Protein AF-A0A1Y2G349-F1 (afdb_monomer_lite)

Foldseek 3Di:
DVVLVVVLPDQDFLPDDAAEAEAEAQDQDADPVGNRRPVVSVQSCQQSAHAYEYEYAPVSHDCVLVVVQVVLVVQQVPDPDGRRGYHYYYDHCVVVVVVVPD

Secondary structure (DSSP, 8-state):
-HHHHHHTT----TTSPPPEEEEE-S----BTTBTTTTHHHHHHHHHTT-EEEEEE-GGG--HHHHHHHHHHHHHHHT--SSSPPPPEEEEETHHHHGGG--

Organism: NCBI:txid106004

Radius of gyration: 14.62 Å; chains: 1; bounding box: 28×35×47 Å

Sequence (102 aa):
MKILESLLDYTPKPDTPRPLLVVVTGDAKSSEYNPTGFLGPVRRALDRGWDVEIMSFASGTSSSWTVEEKRASKEEEGGAGVGTRGKLRIVDLEKFAAELVL

pLDDT: mean 79.91, std 12.59, range [45.22, 95.0]

Structure (mmCIF, N/CA/C/O backbone):
data_AF-A0A1Y2G349-F1
#
_entry.id   AF-A0A1Y2G349-F1
#
loop_
_atom_site.group_PDB
_atom_site.id
_atom_site.type_symbol
_atom_site.label_atom_id
_atom_site.label_alt_id
_atom_site.label_comp_id
_atom_site.label_asym_id
_atom_site.label_entity_id
_atom_site.label_seq_id
_atom_site.pdbx_PDB_ins_code
_atom_site.Cartn_x
_atom_site.Cartn_y
_atom_site.Cartn_z
_atom_site.occupancy
_atom_site.B_iso_or_equiv
_atom_site.auth_seq_id
_atom_site.auth_comp_id
_atom_site.auth_asym_id
_atom_site.auth_atom_id
_atom_site.pdbx_PDB_model_num
ATOM 1 N N . MET A 1 1 ? -5.978 14.207 -3.057 1.00 56.72 1 MET A N 1
ATOM 2 C CA . MET A 1 1 ? -6.613 13.322 -4.065 1.00 56.72 1 MET A CA 1
ATOM 3 C C . MET A 1 1 ? -8.030 13.026 -3.576 1.00 56.72 1 MET A C 1
ATOM 5 O O . MET A 1 1 ? -8.211 12.098 -2.807 1.00 56.72 1 MET A O 1
ATOM 9 N N . LYS A 1 2 ? -9.016 13.874 -3.913 1.00 63.06 2 LYS A N 1
ATOM 10 C CA . LYS A 1 2 ? -10.271 14.016 -3.135 1.00 63.06 2 LYS A CA 1
ATOM 11 C C . LYS A 1 2 ? -11.160 12.762 -3.072 1.00 63.06 2 LYS A C 1
ATOM 13 O O . LYS A 1 2 ? -11.880 12.591 -2.096 1.00 63.06 2 LYS A O 1
ATOM 18 N N . ILE A 1 3 ? -11.093 11.879 -4.072 1.00 63.72 3 ILE A N 1
ATOM 19 C CA . ILE A 1 3 ? -11.959 10.691 -4.135 1.00 63.72 3 ILE A CA 1
ATOM 20 C C . ILE A 1 3 ? -11.599 9.628 -3.090 1.00 63.72 3 ILE A C 1
ATOM 22 O O . ILE A 1 3 ? -12.489 9.060 -2.466 1.00 63.72 3 ILE A O 1
ATOM 26 N N . LEU A 1 4 ? -10.303 9.433 -2.819 1.00 64.56 4 LEU A N 1
ATOM 27 C CA . LEU A 1 4 ? -9.856 8.560 -1.731 1.00 64.56 4 LEU A CA 1
ATOM 28 C C . LEU A 1 4 ? -10.172 9.172 -0.366 1.00 64.56 4 LEU A C 1
ATOM 30 O O . LEU A 1 4 ? -10.388 8.452 0.595 1.00 64.56 4 LEU A O 1
ATOM 34 N N . GLU A 1 5 ? -10.215 10.499 -0.261 1.00 66.31 5 GLU A N 1
ATOM 35 C CA . GLU A 1 5 ? -10.471 11.156 1.022 1.00 66.31 5 GLU A CA 1
ATOM 36 C C . GLU A 1 5 ? -11.924 11.000 1.462 1.00 66.31 5 GLU A C 1
ATOM 38 O O . GLU A 1 5 ? -12.146 10.685 2.622 1.00 66.31 5 GLU A O 1
ATOM 43 N N . SER A 1 6 ? -12.879 11.126 0.536 1.00 66.44 6 SER A N 1
ATOM 44 C CA . SER A 1 6 ? -14.307 10.946 0.834 1.00 66.44 6 SER A CA 1
ATOM 45 C C . SER A 1 6 ? -14.678 9.490 1.133 1.00 66.44 6 SER A C 1
ATOM 47 O O . SER A 1 6 ? -15.537 9.233 1.971 1.00 66.44 6 SER A O 1
ATOM 49 N N . LEU A 1 7 ? -14.032 8.522 0.475 1.00 72.50 7 LEU A N 1
ATOM 50 C CA . LEU A 1 7 ? -14.304 7.098 0.700 1.00 72.50 7 LEU A CA 1
ATOM 51 C C . LEU A 1 7 ? -13.807 6.625 2.075 1.00 72.50 7 LEU A C 1
ATOM 53 O O . LEU A 1 7 ? -14.396 5.739 2.691 1.00 72.50 7 LEU A O 1
ATOM 57 N N . LEU A 1 8 ? -12.745 7.256 2.577 1.00 75.56 8 LEU A N 1
ATOM 58 C CA . LEU A 1 8 ? -12.162 6.932 3.871 1.00 75.56 8 LEU A CA 1
ATOM 59 C C . LEU A 1 8 ? -12.932 7.512 5.053 1.00 75.56 8 LEU A C 1
ATOM 61 O O . LEU A 1 8 ? -12.542 7.223 6.177 1.00 75.56 8 LEU A O 1
ATOM 65 N N . ASP A 1 9 ? -14.019 8.262 4.855 1.00 78.44 9 ASP A N 1
ATOM 66 C CA . ASP A 1 9 ? -14.832 8.780 5.962 1.00 78.44 9 ASP A CA 1
ATOM 67 C C . ASP A 1 9 ? -15.530 7.679 6.780 1.00 78.44 9 ASP A C 1
ATOM 69 O O . ASP A 1 9 ? -15.912 7.905 7.928 1.00 78.44 9 ASP A O 1
ATOM 73 N N . TYR A 1 10 ? -15.605 6.461 6.243 1.00 80.88 10 TYR A N 1
ATOM 74 C CA . TYR A 1 10 ? -16.108 5.285 6.940 1.00 80.88 10 TYR A CA 1
ATOM 75 C C . TYR A 1 10 ? -15.032 4.602 7.804 1.00 80.88 10 TYR A C 1
ATOM 77 O O . TYR A 1 10 ? -13.963 4.223 7.316 1.00 80.88 10 TYR A O 1
ATOM 85 N N . THR A 1 11 ? -15.355 4.374 9.079 1.00 81.31 11 THR A N 1
ATOM 86 C CA . THR A 1 11 ? -14.564 3.543 9.999 1.00 81.31 11 THR A CA 1
ATOM 87 C C . THR A 1 11 ? -15.318 2.232 10.256 1.00 81.31 11 THR A C 1
ATOM 89 O O . THR A 1 11 ? -16.443 2.284 10.764 1.00 81.31 11 THR A O 1
ATOM 92 N N . PRO A 1 12 ? -14.740 1.064 9.924 1.00 79.44 12 PRO A N 1
ATOM 93 C CA . PRO A 1 12 ? -15.357 -0.239 10.155 1.00 79.44 12 PRO A CA 1
ATOM 94 C C . PRO A 1 12 ? -15.593 -0.488 11.642 1.00 79.44 12 PRO A C 1
ATOM 96 O O . PRO A 1 12 ? -14.780 -0.107 12.488 1.00 79.44 12 PRO A O 1
ATOM 99 N N . LYS A 1 13 ? -16.695 -1.166 11.966 1.00 79.12 13 LYS A N 1
ATOM 100 C CA . LYS A 1 13 ? -16.949 -1.609 13.338 1.00 79.12 13 LYS A CA 1
ATOM 101 C C . LYS A 1 13 ? -16.100 -2.848 13.654 1.00 79.12 13 LYS A C 1
ATOM 103 O O . LYS A 1 13 ? -15.845 -3.639 12.742 1.00 79.12 13 LYS A O 1
ATOM 108 N N . PRO A 1 14 ? -15.695 -3.060 14.920 1.00 73.00 14 PRO A N 1
ATOM 109 C CA . PRO A 1 14 ? -14.814 -4.171 15.301 1.00 73.00 14 PRO A CA 1
ATOM 110 C C . PRO A 1 14 ? -15.346 -5.571 14.959 1.00 73.00 14 PRO A C 1
ATOM 112 O O . PRO A 1 14 ? -14.563 -6.499 14.792 1.00 73.00 14 PRO A O 1
ATOM 115 N N . ASP A 1 15 ? -16.665 -5.722 14.873 1.00 79.31 15 ASP A N 1
ATOM 116 C CA . ASP A 1 15 ? -17.397 -6.960 14.599 1.00 79.31 15 ASP A CA 1
ATOM 117 C C . ASP A 1 15 ? -17.755 -7.150 13.114 1.00 79.31 15 ASP A C 1
ATOM 119 O O . ASP A 1 15 ? -18.371 -8.149 12.744 1.00 79.31 15 ASP A O 1
ATOM 123 N N . THR A 1 16 ? -17.364 -6.209 12.249 1.00 79.12 16 THR A N 1
ATOM 124 C CA . THR A 1 16 ? -17.623 -6.270 10.805 1.00 79.12 16 THR A CA 1
ATOM 125 C C . THR A 1 16 ? -16.367 -6.650 10.020 1.00 79.12 16 THR A C 1
ATOM 127 O O . THR A 1 16 ? -15.261 -6.286 10.429 1.00 79.12 16 THR A O 1
ATOM 130 N N . PRO A 1 17 ? -16.501 -7.353 8.877 1.00 83.00 17 PRO A N 1
ATOM 131 C CA . PRO A 1 17 ? -15.375 -7.593 7.982 1.00 83.00 17 PRO A CA 1
ATOM 132 C C . PRO A 1 17 ? -14.687 -6.282 7.591 1.00 83.00 17 PRO A C 1
ATOM 134 O O . PRO A 1 17 ? -15.352 -5.280 7.309 1.00 83.00 17 PRO A O 1
ATOM 137 N N . ARG A 1 18 ? -13.352 -6.295 7.556 1.00 84.81 18 ARG A N 1
ATOM 138 C CA . ARG A 1 18 ? -12.575 -5.125 7.140 1.00 84.81 18 ARG A CA 1
ATOM 139 C C . ARG A 1 18 ? -12.825 -4.837 5.657 1.00 84.81 18 ARG A C 1
ATOM 141 O O . ARG A 1 18 ? -12.792 -5.764 4.848 1.00 84.81 18 ARG A O 1
ATOM 148 N N . PRO A 1 19 ? -13.066 -3.576 5.279 1.00 89.50 19 PRO A N 1
ATOM 149 C CA . PRO A 1 19 ? -13.092 -3.184 3.882 1.00 89.50 19 PRO A CA 1
ATOM 150 C C . PRO A 1 19 ? -11.676 -3.233 3.294 1.00 89.50 19 PRO A C 1
ATOM 152 O O . PRO A 1 19 ? -10.691 -2.972 3.989 1.00 89.50 19 PRO A O 1
ATOM 155 N N . LEU A 1 20 ? -11.601 -3.540 1.999 1.00 90.62 20 LEU A N 1
ATOM 156 C CA . LEU A 1 20 ? -10.362 -3.607 1.233 1.00 90.62 20 LEU A CA 1
ATOM 157 C C . LEU A 1 20 ? -10.295 -2.441 0.242 1.00 90.62 20 LEU A C 1
ATOM 159 O O . LEU A 1 20 ? -11.188 -2.268 -0.588 1.00 90.62 20 LEU A O 1
ATOM 163 N N . LEU A 1 21 ? -9.214 -1.671 0.300 1.00 91.56 21 LEU A N 1
ATOM 164 C CA . LEU A 1 21 ? -8.867 -0.664 -0.693 1.00 91.56 21 LEU A CA 1
ATOM 165 C C . LEU A 1 21 ? -7.812 -1.231 -1.648 1.00 91.56 21 LEU A C 1
ATOM 167 O O . LEU A 1 21 ? -6.670 -1.455 -1.257 1.00 91.56 21 LEU A O 1
ATOM 171 N N . VAL A 1 22 ? -8.173 -1.407 -2.916 1.00 92.81 22 VAL A N 1
ATOM 172 C CA . VAL A 1 22 ? -7.225 -1.800 -3.967 1.00 92.81 22 VAL A CA 1
ATOM 173 C C . VAL A 1 22 ? -6.733 -0.550 -4.691 1.00 92.81 22 VAL A C 1
ATOM 175 O O . VAL A 1 22 ? -7.533 0.219 -5.226 1.00 92.81 22 VAL A O 1
ATOM 178 N N . VAL A 1 23 ? -5.418 -0.339 -4.719 1.00 90.88 23 VAL A N 1
ATOM 179 C CA . VAL A 1 23 ? -4.779 0.780 -5.418 1.00 90.88 23 VAL A CA 1
ATOM 180 C C . VAL A 1 23 ? -3.832 0.230 -6.472 1.00 90.88 23 VAL A C 1
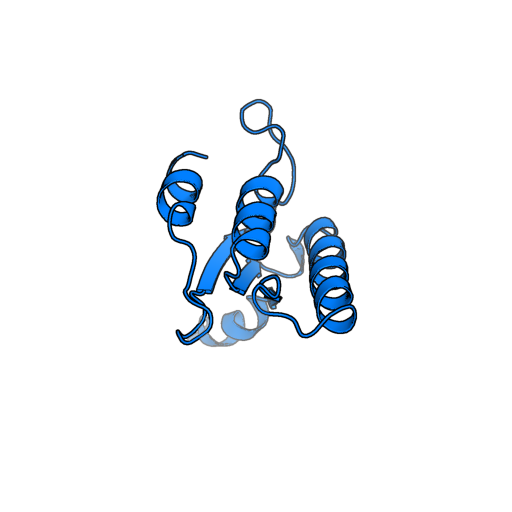ATOM 182 O O . VAL A 1 23 ? -2.825 -0.396 -6.155 1.00 90.88 23 VAL A O 1
ATOM 185 N N . VAL A 1 24 ? -4.131 0.502 -7.739 1.00 90.94 24 VAL A N 1
ATOM 186 C CA . VAL A 1 24 ? -3.284 0.085 -8.860 1.00 90.94 24 VAL A CA 1
ATOM 187 C C . VAL A 1 24 ? -2.291 1.203 -9.175 1.00 90.94 24 VAL A C 1
ATOM 189 O O . VAL A 1 24 ? -2.603 2.128 -9.923 1.00 90.94 24 VAL A O 1
ATOM 192 N N . THR A 1 25 ? -1.117 1.175 -8.542 1.00 87.75 25 THR A N 1
ATOM 193 C CA . THR A 1 25 ? -0.048 2.157 -8.780 1.00 87.75 25 THR A CA 1
ATOM 194 C C . THR A 1 25 ? 1.317 1.634 -8.343 1.00 87.75 25 THR A C 1
ATOM 196 O O . THR A 1 25 ? 1.476 1.125 -7.238 1.00 87.75 25 THR A O 1
ATOM 199 N N . GLY A 1 26 ? 2.332 1.819 -9.191 1.00 82.50 26 GLY A N 1
ATOM 200 C CA . GLY A 1 26 ? 3.734 1.619 -8.809 1.00 82.50 26 GLY A CA 1
ATOM 201 C C . GLY A 1 26 ? 4.361 2.843 -8.133 1.00 82.50 26 GLY A C 1
ATOM 202 O O . GLY A 1 26 ? 5.327 2.717 -7.378 1.00 82.50 26 GLY A O 1
ATOM 203 N N . ASP A 1 27 ? 3.787 4.032 -8.342 1.00 83.12 27 ASP A N 1
ATOM 204 C CA . ASP A 1 27 ? 4.345 5.288 -7.852 1.00 83.12 27 ASP A CA 1
ATOM 205 C C . ASP A 1 27 ? 3.882 5.602 -6.423 1.00 83.12 27 ASP A C 1
ATOM 207 O O . ASP A 1 27 ? 2.686 5.641 -6.122 1.00 83.12 27 ASP A O 1
ATOM 211 N N . ALA A 1 28 ? 4.853 5.857 -5.545 1.00 77.75 28 ALA A N 1
ATOM 212 C CA . ALA A 1 28 ? 4.636 6.273 -4.160 1.00 77.75 28 ALA A CA 1
ATOM 213 C C . ALA A 1 28 ? 5.097 7.716 -3.893 1.00 77.75 28 ALA A C 1
ATOM 215 O O . ALA A 1 28 ? 5.068 8.159 -2.742 1.00 77.75 28 ALA A O 1
ATOM 216 N N . LYS A 1 29 ? 5.576 8.443 -4.911 1.00 73.69 29 LYS A N 1
ATOM 217 C CA . LYS A 1 29 ? 6.161 9.773 -4.726 1.00 73.69 29 LYS A CA 1
ATOM 218 C C . LYS A 1 29 ? 5.112 10.821 -4.361 1.00 73.69 29 LYS A C 1
ATOM 220 O O . LYS A 1 29 ? 3.933 10.745 -4.715 1.00 73.69 29 LYS A O 1
ATOM 225 N N . SER A 1 30 ? 5.574 11.830 -3.630 1.00 70.50 30 SER A N 1
ATOM 226 C CA . SER A 1 30 ? 4.859 13.089 -3.477 1.00 70.50 30 SER A CA 1
ATOM 227 C C . SER A 1 30 ? 4.862 13.855 -4.801 1.00 70.50 30 SER A C 1
ATOM 229 O O . SER A 1 30 ? 5.775 13.725 -5.615 1.00 70.50 30 SER A O 1
ATOM 231 N N . SER A 1 31 ? 3.829 14.663 -5.017 1.00 65.19 31 SER A N 1
ATOM 232 C CA . SER A 1 31 ? 3.767 15.607 -6.136 1.00 65.19 31 SER A CA 1
ATOM 233 C C . SER A 1 31 ? 3.499 17.010 -5.609 1.00 65.19 31 SER A C 1
ATOM 235 O O . SER A 1 31 ? 3.055 17.176 -4.473 1.00 65.19 31 SER A O 1
ATOM 237 N N . GLU A 1 32 ? 3.724 18.018 -6.449 1.00 52.34 32 GLU A N 1
ATOM 238 C CA . GLU A 1 32 ? 3.481 19.429 -6.124 1.00 52.34 32 GLU A CA 1
ATOM 239 C C . GLU A 1 32 ? 2.043 19.690 -5.636 1.00 52.34 32 GLU A C 1
ATOM 241 O O . GLU A 1 32 ? 1.816 20.501 -4.743 1.00 52.34 32 GLU A O 1
ATOM 246 N N . TYR A 1 33 ? 1.074 18.922 -6.143 1.00 63.00 33 TYR A N 1
ATOM 247 C CA . TYR A 1 33 ? -0.343 19.028 -5.778 1.00 63.00 33 TYR A CA 1
ATOM 248 C C . TYR A 1 33 ? -0.789 18.015 -4.711 1.00 63.00 33 TYR A C 1
ATOM 250 O O . TYR A 1 33 ? -1.937 18.042 -4.260 1.00 63.00 33 TYR A O 1
ATOM 258 N N . ASN A 1 34 ? 0.092 17.097 -4.308 1.00 66.94 34 ASN A N 1
ATOM 259 C CA . ASN A 1 34 ? -0.166 16.111 -3.265 1.00 66.94 34 ASN A CA 1
ATOM 260 C C . ASN A 1 34 ? 1.117 15.861 -2.452 1.00 66.94 34 ASN A C 1
ATOM 262 O O . ASN A 1 34 ? 1.865 14.924 -2.764 1.00 66.94 34 ASN A O 1
ATOM 266 N N . PRO A 1 35 ? 1.355 16.660 -1.392 1.00 70.31 35 PRO A N 1
ATOM 267 C CA . PRO A 1 35 ? 2.580 16.610 -0.592 1.00 70.31 35 PRO A CA 1
ATOM 268 C C . PRO A 1 35 ? 2.857 15.233 0.014 1.00 70.31 35 PRO A C 1
ATOM 270 O O . PRO A 1 35 ? 4.007 14.856 0.209 1.00 70.31 35 PRO A O 1
ATOM 273 N N . THR A 1 36 ? 1.803 14.462 0.294 1.00 70.62 36 THR A N 1
ATOM 274 C CA . THR A 1 36 ? 1.903 13.110 0.858 1.00 70.62 36 THR A CA 1
ATOM 275 C C . THR A 1 36 ? 1.869 11.999 -0.191 1.00 70.62 36 THR A C 1
ATOM 277 O O . THR A 1 36 ? 1.979 10.829 0.170 1.00 70.62 36 THR A O 1
ATOM 280 N N . GLY A 1 37 ? 1.662 12.328 -1.471 1.00 83.19 37 GLY A N 1
ATOM 281 C CA . GLY A 1 37 ? 1.498 11.338 -2.536 1.00 83.19 37 GLY A CA 1
ATOM 282 C C . GLY A 1 37 ? 0.357 10.349 -2.264 1.00 83.19 37 GLY A C 1
ATOM 283 O O . GLY A 1 37 ? -0.605 10.653 -1.548 1.00 83.19 37 GLY A O 1
ATOM 284 N N . PHE A 1 38 ? 0.467 9.148 -2.829 1.00 85.31 38 PHE A N 1
ATOM 285 C CA . PHE A 1 38 ? -0.453 8.036 -2.552 1.00 85.31 38 PHE A CA 1
ATOM 286 C C . PHE A 1 38 ? -0.291 7.461 -1.135 1.00 85.31 38 PHE A C 1
ATOM 288 O O . PHE A 1 38 ? -1.237 6.896 -0.589 1.00 85.31 38 PHE A O 1
ATOM 295 N N . LEU A 1 39 ? 0.871 7.663 -0.506 1.00 87.88 39 LEU A N 1
ATOM 296 C CA . LEU A 1 39 ? 1.159 7.176 0.844 1.00 87.88 39 LEU A CA 1
ATOM 297 C C . LEU A 1 39 ? 0.225 7.787 1.896 1.00 87.88 39 LEU A C 1
ATOM 299 O O . LEU A 1 39 ? -0.194 7.092 2.814 1.00 87.88 39 LEU A O 1
ATOM 303 N N . GLY A 1 40 ? -0.128 9.071 1.769 1.00 88.25 40 GLY A N 1
ATOM 304 C CA . GLY A 1 40 ? -1.021 9.754 2.715 1.00 88.25 40 GLY A CA 1
ATOM 305 C C . GLY A 1 40 ? -2.400 9.090 2.838 1.00 88.25 40 GLY A C 1
ATOM 306 O O . GLY A 1 40 ? -2.770 8.670 3.937 1.00 88.25 40 GLY A O 1
ATOM 307 N N . PRO A 1 41 ? -3.157 8.958 1.732 1.00 88.31 41 PRO A N 1
ATOM 308 C CA . PRO A 1 41 ? -4.431 8.243 1.726 1.00 88.31 41 PRO A CA 1
ATOM 309 C C . PRO A 1 41 ? -4.318 6.782 2.181 1.00 88.31 41 PRO A C 1
ATOM 311 O O . PRO A 1 41 ? -5.153 6.336 2.961 1.00 88.31 41 PRO A O 1
ATOM 314 N N . VAL A 1 42 ? -3.273 6.056 1.767 1.00 90.62 42 VAL A N 1
ATOM 315 C CA . VAL A 1 42 ? -3.067 4.653 2.174 1.00 90.62 42 VAL A CA 1
ATOM 316 C C . VAL A 1 42 ? -2.837 4.535 3.680 1.00 90.62 42 VAL A C 1
ATOM 318 O O . VAL A 1 42 ? -3.502 3.742 4.340 1.00 90.62 42 VAL A O 1
ATOM 321 N N . ARG A 1 43 ? -1.964 5.365 4.262 1.00 90.31 43 ARG A N 1
ATOM 322 C CA . ARG A 1 43 ? -1.734 5.384 5.715 1.00 90.31 43 ARG A CA 1
ATOM 323 C C . ARG A 1 43 ? -3.020 5.668 6.482 1.00 90.31 43 ARG A C 1
ATOM 325 O O . ARG A 1 43 ? -3.315 4.948 7.427 1.00 90.31 43 ARG A O 1
ATOM 332 N N . ARG A 1 44 ? -3.808 6.644 6.019 1.00 88.94 44 ARG A N 1
ATOM 333 C CA . ARG A 1 44 ? -5.108 6.990 6.607 1.00 88.94 44 ARG A CA 1
ATOM 334 C C . ARG A 1 44 ? -6.103 5.828 6.536 1.00 88.94 44 ARG A C 1
ATOM 336 O O . ARG A 1 44 ? -6.844 5.623 7.490 1.00 88.94 44 ARG A O 1
ATOM 343 N N . ALA A 1 45 ? -6.126 5.079 5.435 1.00 90.00 45 ALA A N 1
ATOM 344 C CA . ALA A 1 45 ? -6.964 3.890 5.297 1.00 90.00 45 ALA A CA 1
ATOM 345 C C . ALA A 1 45 ? -6.59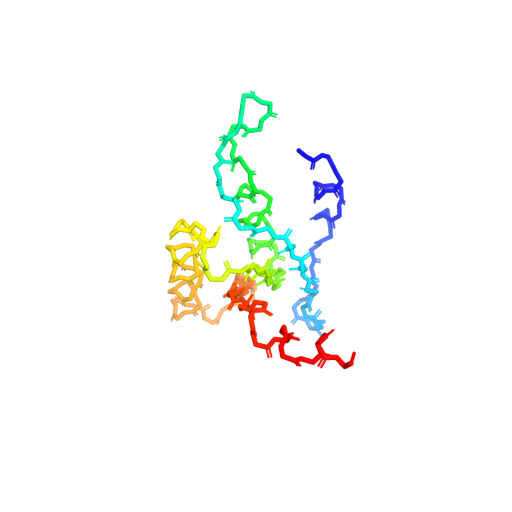3 2.830 6.341 1.00 90.00 45 ALA A C 1
ATOM 347 O O . ALA A 1 45 ? -7.448 2.373 7.100 1.00 90.00 45 ALA A O 1
ATOM 348 N N . LEU A 1 46 ? -5.296 2.530 6.446 1.00 90.31 46 LEU A N 1
ATOM 349 C CA . LEU A 1 46 ? -4.758 1.591 7.428 1.00 90.31 46 LEU A CA 1
ATOM 350 C C . LEU A 1 46 ? -5.071 2.043 8.865 1.00 90.31 46 LEU A C 1
ATOM 352 O O . LEU A 1 46 ? -5.526 1.232 9.667 1.00 90.31 46 LEU A O 1
ATOM 356 N N . ASP A 1 47 ? -4.897 3.331 9.186 1.00 88.00 47 ASP A N 1
ATOM 357 C CA . ASP A 1 47 ? -5.229 3.902 10.506 1.00 88.00 47 ASP A CA 1
ATOM 358 C C . ASP A 1 47 ? -6.712 3.715 10.861 1.00 88.00 47 ASP A C 1
ATOM 360 O O . ASP A 1 47 ? -7.062 3.525 12.022 1.00 88.00 47 ASP A O 1
ATOM 364 N N . ARG A 1 48 ? -7.594 3.738 9.855 1.00 87.25 48 ARG A N 1
ATOM 365 C CA . ARG A 1 48 ? -9.035 3.507 10.0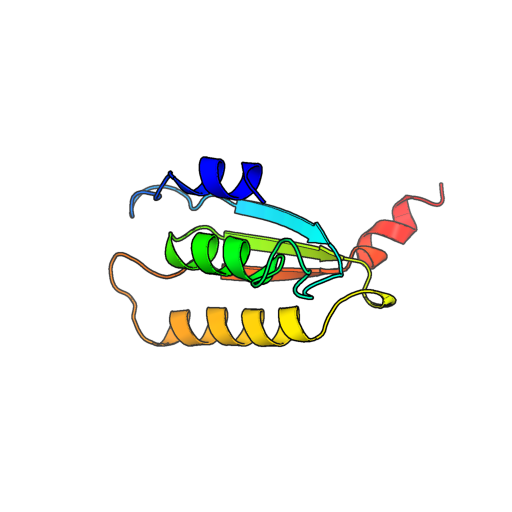15 1.00 87.25 48 ARG A CA 1
ATOM 366 C C . ARG A 1 48 ? -9.419 2.030 9.965 1.00 87.25 48 ARG A C 1
ATOM 368 O O . ARG A 1 48 ? -10.602 1.724 9.951 1.00 87.25 48 ARG A O 1
ATOM 375 N N . GLY A 1 49 ? -8.456 1.114 9.929 1.00 88.88 49 GLY A N 1
ATOM 376 C CA . GLY A 1 49 ? -8.713 -0.325 9.956 1.00 88.88 49 GLY A CA 1
ATOM 377 C C . GLY A 1 49 ? -9.053 -0.951 8.601 1.00 88.88 49 GLY A C 1
ATOM 378 O O . GLY A 1 49 ? -9.460 -2.112 8.580 1.00 88.88 49 GLY A O 1
ATOM 379 N N . TRP A 1 50 ? -8.878 -0.222 7.495 1.00 91.31 50 TRP A N 1
ATOM 380 C CA . TRP A 1 50 ? -9.021 -0.766 6.145 1.00 91.31 50 TRP A CA 1
ATOM 381 C C . TRP A 1 50 ? -7.790 -1.572 5.761 1.00 91.31 50 TRP A C 1
ATOM 383 O O . TRP A 1 50 ? -6.667 -1.098 5.939 1.00 91.31 50 TRP A O 1
ATOM 393 N N . ASP A 1 51 ? -8.004 -2.732 5.156 1.00 92.31 51 ASP A N 1
ATOM 394 C CA . ASP A 1 51 ? -6.923 -3.433 4.479 1.00 92.31 51 ASP A CA 1
ATOM 395 C C . ASP A 1 51 ? -6.653 -2.752 3.133 1.00 92.31 51 ASP A C 1
ATOM 397 O O . ASP A 1 51 ? -7.556 -2.198 2.501 1.00 92.31 51 ASP A O 1
ATOM 401 N N . VAL A 1 52 ? -5.400 -2.751 2.696 1.00 94.00 52 VAL A N 1
ATOM 402 C CA . VAL A 1 52 ? -4.961 -2.095 1.467 1.00 94.00 52 VAL A CA 1
ATOM 403 C C . VAL A 1 52 ? -4.106 -3.050 0.646 1.00 94.00 52 VAL A C 1
ATOM 405 O O . VAL A 1 52 ? -3.159 -3.655 1.152 1.00 94.00 52 VAL A O 1
ATOM 408 N N . GLU A 1 53 ? -4.402 -3.134 -0.644 1.00 95.00 53 GLU A N 1
ATOM 409 C CA . GLU A 1 53 ? -3.591 -3.843 -1.629 1.00 95.00 53 GLU A CA 1
ATOM 410 C C . GLU A 1 53 ? -3.031 -2.865 -2.654 1.00 95.00 53 GLU A C 1
ATOM 412 O O . GLU A 1 53 ? -3.782 -2.170 -3.339 1.00 95.00 53 GLU A O 1
ATOM 417 N N . ILE A 1 54 ? -1.704 -2.823 -2.769 1.00 93.75 54 ILE A N 1
ATOM 418 C CA . ILE A 1 54 ? -1.014 -2.095 -3.832 1.00 93.75 54 ILE A CA 1
ATOM 419 C C . ILE A 1 54 ? -0.737 -3.072 -4.960 1.00 93.75 54 ILE A C 1
ATOM 421 O O . ILE A 1 54 ? 0.044 -4.005 -4.795 1.00 93.75 54 ILE A O 1
ATOM 425 N N . MET A 1 55 ? -1.380 -2.853 -6.097 1.00 92.62 55 MET A N 1
ATOM 426 C CA . MET A 1 55 ? -1.170 -3.636 -7.305 1.00 9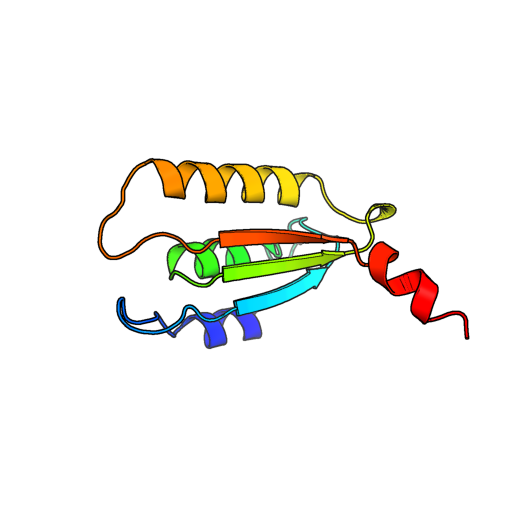2.62 55 MET A CA 1
ATOM 427 C C . MET A 1 55 ? -0.252 -2.872 -8.253 1.00 92.62 55 MET A C 1
ATOM 429 O O . MET A 1 55 ? -0.577 -1.768 -8.698 1.00 92.62 55 MET A O 1
ATOM 433 N N . SER A 1 56 ? 0.898 -3.450 -8.575 1.00 91.12 56 SER A N 1
ATOM 434 C CA . SER A 1 56 ? 1.877 -2.831 -9.469 1.00 91.12 56 SER A CA 1
ATOM 435 C C . SER A 1 56 ? 2.736 -3.877 -10.163 1.00 91.12 56 SER A C 1
ATOM 437 O O . SER A 1 56 ? 2.871 -4.997 -9.685 1.00 91.12 56 SER A O 1
ATOM 439 N N . PHE A 1 57 ? 3.325 -3.518 -11.302 1.00 87.00 57 PHE A N 1
ATOM 440 C CA . PHE A 1 57 ? 4.367 -4.339 -11.921 1.00 87.00 57 PHE A CA 1
ATOM 441 C C . PHE A 1 57 ? 5.650 -4.236 -11.095 1.00 87.00 57 PHE A C 1
ATOM 443 O O . PHE A 1 57 ? 6.035 -3.124 -10.707 1.00 87.00 57 PHE A O 1
ATOM 450 N N . ALA A 1 58 ? 6.325 -5.358 -10.836 1.00 82.06 58 ALA A N 1
ATOM 451 C CA . ALA A 1 58 ? 7.546 -5.394 -10.026 1.00 82.06 58 ALA A CA 1
ATOM 452 C C . ALA A 1 58 ? 8.588 -4.356 -10.480 1.00 82.06 58 ALA A C 1
ATOM 454 O O . ALA A 1 58 ? 9.112 -3.602 -9.658 1.00 82.06 58 ALA A O 1
ATOM 455 N N . SER A 1 59 ? 8.802 -4.234 -11.793 1.00 81.12 59 SER A N 1
ATOM 456 C CA . SER A 1 59 ? 9.722 -3.257 -12.401 1.00 81.12 59 SER A CA 1
ATOM 457 C C . SER A 1 59 ? 9.397 -1.782 -12.107 1.00 81.12 59 SER A C 1
ATOM 459 O O . SER A 1 59 ? 10.295 -0.941 -12.127 1.00 81.12 59 SER A O 1
ATOM 461 N N . GLY A 1 60 ? 8.134 -1.457 -11.815 1.00 79.50 60 GLY A N 1
ATOM 462 C CA . GLY A 1 60 ? 7.654 -0.096 -11.555 1.00 79.50 60 GLY A CA 1
ATOM 463 C C . GLY A 1 60 ? 7.301 0.190 -10.094 1.00 79.50 60 GLY A C 1
ATOM 464 O O . GLY A 1 60 ? 6.777 1.264 -9.804 1.00 79.50 60 GLY A O 1
ATOM 465 N N . THR A 1 61 ? 7.536 -0.750 -9.175 1.00 87.06 61 THR A N 1
ATOM 466 C CA . THR A 1 61 ? 7.086 -0.630 -7.782 1.00 87.06 61 THR A CA 1
ATOM 467 C C . THR A 1 61 ? 8.082 0.165 -6.940 1.00 87.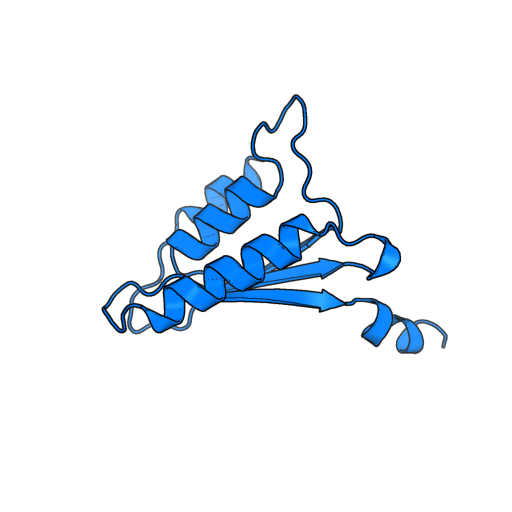06 61 THR A C 1
ATOM 469 O O . THR A 1 61 ? 9.235 -0.230 -6.772 1.00 87.06 61 THR A O 1
ATOM 472 N N . SER A 1 62 ? 7.637 1.280 -6.357 1.00 86.31 62 SER A N 1
ATOM 473 C CA . SER A 1 62 ? 8.460 2.064 -5.433 1.00 86.31 62 SER A CA 1
ATOM 474 C C . SER A 1 62 ? 8.793 1.290 -4.151 1.00 86.31 62 SER A C 1
ATOM 476 O O . SER A 1 62 ? 7.907 0.750 -3.488 1.00 86.31 62 SER A O 1
ATOM 478 N N . SER A 1 63 ? 10.061 1.340 -3.723 1.00 86.94 63 SER A N 1
ATOM 479 C CA . SER A 1 63 ? 10.529 0.746 -2.459 1.00 86.94 63 SER A CA 1
ATOM 480 C C . SER A 1 63 ? 9.842 1.330 -1.220 1.00 86.94 63 SER A C 1
ATOM 482 O O . SER A 1 63 ? 9.801 0.683 -0.171 1.00 86.94 63 SER A O 1
ATOM 484 N N . SER A 1 64 ? 9.259 2.529 -1.333 1.00 88.38 64 SER A N 1
ATOM 485 C CA . SER A 1 64 ? 8.459 3.130 -0.263 1.00 88.38 64 SER A CA 1
ATOM 486 C C . SER A 1 64 ? 7.272 2.248 0.128 1.00 88.38 64 SER A C 1
ATOM 488 O O . SER A 1 64 ? 6.950 2.184 1.310 1.00 88.38 64 SER A O 1
ATOM 490 N N . TRP A 1 65 ? 6.669 1.517 -0.817 1.00 90.00 65 TRP A N 1
ATOM 491 C CA . TRP A 1 65 ? 5.580 0.590 -0.507 1.00 90.00 65 TRP A CA 1
ATOM 492 C C . TRP A 1 65 ? 6.045 -0.551 0.397 1.00 90.00 65 TRP A C 1
ATOM 494 O O . TRP A 1 65 ? 5.377 -0.864 1.377 1.00 90.00 65 TRP A O 1
ATOM 504 N N . THR A 1 66 ? 7.228 -1.115 0.141 1.00 90.56 66 THR A N 1
ATOM 505 C CA . THR A 1 66 ? 7.809 -2.182 0.974 1.00 90.56 66 THR A CA 1
ATOM 506 C C . THR A 1 66 ? 8.141 -1.694 2.385 1.00 90.56 66 THR A C 1
ATOM 508 O O . THR A 1 66 ? 8.026 -2.444 3.355 1.00 90.56 66 THR A O 1
ATOM 511 N N . VAL A 1 67 ? 8.566 -0.434 2.525 1.00 91.12 67 VAL A N 1
ATOM 512 C CA . VAL A 1 67 ? 8.797 0.179 3.842 1.00 91.12 67 VAL A CA 1
ATOM 513 C C . VAL A 1 67 ? 7.482 0.312 4.611 1.00 91.12 67 VAL A C 1
ATOM 515 O O . VAL A 1 67 ? 7.431 -0.053 5.787 1.00 91.12 67 VAL A O 1
ATOM 518 N N . GLU A 1 68 ? 6.417 0.779 3.956 1.00 90.62 68 GLU A N 1
ATOM 519 C CA . GLU A 1 68 ? 5.099 0.882 4.588 1.00 90.62 68 GLU A CA 1
ATOM 520 C C . GLU A 1 68 ? 4.502 -0.480 4.943 1.00 90.62 68 GLU A C 1
ATOM 522 O O . GLU A 1 68 ? 3.925 -0.619 6.018 1.00 90.62 68 GLU A O 1
ATOM 527 N N . GLU A 1 69 ? 4.661 -1.496 4.094 1.00 91.88 69 GLU A N 1
ATOM 528 C CA . GLU A 1 69 ? 4.157 -2.852 4.350 1.00 91.88 69 GLU A CA 1
ATOM 529 C C . GLU A 1 69 ? 4.770 -3.435 5.631 1.00 91.88 69 GLU A C 1
ATOM 531 O O . GLU A 1 69 ? 4.067 -3.911 6.530 1.00 91.88 69 GLU A O 1
ATOM 536 N N . LYS A 1 70 ? 6.094 -3.301 5.774 1.00 90.00 70 LYS A N 1
ATOM 537 C CA . LYS A 1 70 ? 6.818 -3.710 6.986 1.00 90.00 70 LYS A CA 1
ATOM 538 C C . LYS A 1 70 ? 6.366 -2.934 8.217 1.00 90.00 70 LYS A C 1
ATOM 540 O O . LYS A 1 70 ? 6.327 -3.494 9.310 1.00 90.00 70 LYS A O 1
ATOM 545 N N . ARG A 1 71 ? 6.054 -1.646 8.065 1.00 88.06 71 ARG A N 1
ATOM 546 C CA . ARG A 1 71 ? 5.556 -0.814 9.163 1.00 88.06 71 ARG A CA 1
ATOM 547 C C . ARG A 1 71 ? 4.164 -1.259 9.611 1.00 88.06 71 ARG A C 1
ATOM 549 O O . ARG A 1 71 ? 3.970 -1.464 10.804 1.00 88.06 71 ARG A O 1
ATOM 556 N N . ALA A 1 72 ? 3.240 -1.451 8.671 1.00 86.12 72 ALA A N 1
ATOM 557 C CA . ALA A 1 72 ? 1.886 -1.914 8.965 1.00 86.12 72 ALA A CA 1
ATOM 558 C C . ALA A 1 72 ? 1.898 -3.274 9.684 1.00 86.12 72 ALA A C 1
ATOM 560 O O . ALA A 1 72 ? 1.169 -3.459 10.652 1.00 86.12 72 ALA A O 1
ATOM 561 N N . SER A 1 73 ? 2.795 -4.177 9.274 1.00 83.81 73 SER A N 1
ATOM 562 C CA . SER A 1 73 ? 2.947 -5.507 9.884 1.00 83.81 73 SER A CA 1
ATOM 563 C C . SER A 1 73 ? 3.474 -5.454 11.328 1.00 83.81 73 SER A C 1
ATOM 565 O O . SER A 1 73 ? 3.009 -6.193 12.186 1.00 83.81 73 SER A O 1
ATOM 567 N N . LYS A 1 74 ? 4.419 -4.554 11.639 1.00 79.75 74 LYS A N 1
ATOM 568 C CA . LYS A 1 74 ? 4.949 -4.395 13.010 1.00 79.75 74 LYS A CA 1
ATOM 569 C C . LYS A 1 74 ? 3.920 -3.838 13.990 1.00 79.75 74 LYS A C 1
ATOM 571 O O . LYS A 1 74 ? 3.940 -4.178 15.168 1.00 79.75 74 LYS A O 1
ATOM 576 N N . GLU A 1 75 ? 3.056 -2.948 13.513 1.00 71.88 75 GLU A N 1
ATOM 577 C CA . GLU A 1 75 ? 1.999 -2.346 14.330 1.00 71.88 75 GLU A CA 1
ATOM 578 C C . GLU A 1 75 ? 0.893 -3.372 14.673 1.00 71.88 75 GLU A C 1
ATOM 580 O O . GLU A 1 75 ? 0.200 -3.196 15.672 1.00 71.88 75 GLU A O 1
ATOM 585 N N . GLU A 1 76 ? 0.781 -4.480 13.924 1.00 66.88 76 GLU A N 1
ATOM 586 C CA . GLU A 1 76 ? -0.111 -5.613 14.231 1.00 66.88 76 GLU A CA 1
ATOM 587 C C . GLU A 1 76 ? 0.374 -6.436 15.441 1.00 66.88 76 GLU A C 1
ATOM 589 O O . GLU A 1 76 ? -0.418 -6.779 16.318 1.00 66.88 76 GLU A O 1
ATOM 594 N N . GLU A 1 77 ? 1.677 -6.724 15.527 1.00 60.59 77 GLU A N 1
ATOM 595 C CA . GLU A 1 77 ? 2.260 -7.568 16.587 1.00 60.59 77 GLU A CA 1
ATOM 596 C C . GLU A 1 77 ? 2.251 -6.895 17.977 1.00 60.59 77 GLU A C 1
ATOM 598 O O . GLU A 1 77 ? 2.315 -7.572 19.003 1.00 60.59 77 GLU A O 1
ATOM 603 N N . GLY A 1 78 ? 2.154 -5.562 18.025 1.00 57.78 78 GLY A N 1
ATOM 604 C CA . GLY A 1 78 ? 2.282 -4.755 19.243 1.00 57.78 78 GLY A CA 1
ATOM 605 C C . GLY A 1 78 ? 1.018 -4.582 20.097 1.00 57.78 78 GLY A C 1
ATOM 606 O O . GLY A 1 78 ? 1.108 -3.968 21.160 1.00 57.78 78 GLY A O 1
ATOM 607 N N . GLY A 1 79 ? -0.153 -5.086 19.687 1.00 50.34 79 GLY A N 1
ATOM 608 C CA . GLY A 1 79 ? -1.365 -4.934 20.500 1.00 50.34 79 GLY A CA 1
ATOM 609 C C . GLY A 1 79 ? -2.654 -5.478 19.886 1.00 50.34 79 GLY A C 1
ATOM 610 O O . GLY A 1 79 ? -3.278 -4.840 19.042 1.00 50.34 79 GLY A O 1
ATOM 611 N N . ALA A 1 80 ? -3.122 -6.615 20.407 1.00 45.22 80 ALA A N 1
ATOM 612 C CA . ALA A 1 80 ? -4.465 -7.143 20.175 1.00 45.22 80 ALA A CA 1
ATOM 613 C C . ALA A 1 80 ? -5.494 -6.400 21.053 1.00 45.22 80 ALA A C 1
ATOM 615 O O . ALA A 1 80 ? -5.935 -6.893 22.088 1.00 45.22 80 ALA A O 1
ATOM 616 N N . GLY A 1 81 ? -5.846 -5.177 20.658 1.00 46.78 81 GLY A N 1
ATOM 617 C CA . GLY A 1 81 ? -6.922 -4.387 21.258 1.00 46.78 81 GLY A CA 1
ATOM 618 C C . GLY A 1 81 ? -7.873 -3.863 20.185 1.00 46.78 81 GLY A C 1
ATOM 619 O O . GLY A 1 81 ? -7.471 -3.653 19.042 1.00 46.78 81 GLY A O 1
ATOM 620 N N . VAL A 1 82 ? -9.147 -3.685 20.546 1.00 47.44 82 VAL A N 1
ATOM 621 C CA . VAL A 1 82 ? -10.209 -3.120 19.695 1.00 47.44 82 VAL A CA 1
ATOM 622 C C . VAL A 1 82 ? -9.703 -1.842 19.010 1.00 47.44 82 VAL A C 1
ATOM 624 O O . VAL A 1 82 ? -9.433 -0.852 19.682 1.00 47.44 82 VAL A O 1
ATOM 627 N N . GLY A 1 83 ? -9.551 -1.889 17.680 1.00 57.25 83 GLY A N 1
ATOM 628 C CA . GLY A 1 83 ? -8.943 -0.813 16.879 1.00 57.25 83 GLY A CA 1
ATOM 629 C C . GLY A 1 83 ? -7.613 -1.170 16.199 1.00 57.25 83 GLY A C 1
ATOM 630 O O . GLY A 1 83 ? -6.784 -0.292 15.986 1.00 57.25 83 GLY A O 1
ATOM 631 N N . THR A 1 84 ? -7.379 -2.440 15.858 1.00 74.00 84 THR A N 1
ATOM 632 C CA . THR A 1 84 ? -6.179 -2.872 15.122 1.00 74.00 84 THR A CA 1
ATOM 633 C C . THR A 1 84 ? -6.090 -2.173 13.763 1.00 74.00 84 THR A C 1
ATOM 635 O O . THR A 1 84 ? -7.051 -2.207 12.984 1.00 74.00 84 THR A O 1
ATOM 638 N N . ARG A 1 85 ? -4.929 -1.573 13.470 1.00 85.56 85 ARG A N 1
ATOM 639 C CA . ARG A 1 85 ? -4.588 -1.007 12.157 1.00 85.56 85 ARG A CA 1
ATOM 640 C C . ARG A 1 85 ? -4.849 -2.037 11.053 1.00 85.56 85 ARG A C 1
ATOM 642 O O . ARG A 1 85 ? -4.688 -3.236 11.269 1.00 85.56 85 ARG A O 1
ATOM 649 N N . GLY A 1 86 ? -5.296 -1.578 9.891 1.00 88.25 86 GLY A N 1
ATOM 650 C CA . GLY A 1 86 ? -5.465 -2.434 8.723 1.00 88.25 86 GLY A CA 1
ATOM 651 C C . GLY A 1 86 ? -4.135 -2.931 8.154 1.00 88.25 86 GLY A C 1
ATOM 652 O O . GLY A 1 86 ? -3.063 -2.420 8.492 1.00 88.25 86 GLY A O 1
ATOM 653 N N . LYS A 1 87 ? -4.212 -3.943 7.292 1.00 91.94 87 LYS A N 1
ATOM 654 C CA . LYS A 1 87 ? -3.056 -4.616 6.691 1.00 91.94 87 LYS A CA 1
ATOM 655 C C . LYS A 1 87 ? -2.710 -4.002 5.347 1.00 91.94 87 LYS A C 1
ATOM 657 O O . LYS A 1 87 ? -3.596 -3.627 4.590 1.00 91.94 87 LYS A O 1
ATOM 662 N N . LEU A 1 88 ? -1.425 -3.946 5.023 1.00 93.94 88 LEU A N 1
ATOM 663 C CA . LEU A 1 88 ? -0.949 -3.542 3.703 1.00 93.94 88 LEU A CA 1
ATOM 664 C C . LEU A 1 88 ? -0.304 -4.746 3.023 1.00 93.94 88 LEU A C 1
ATOM 666 O O . LEU A 1 88 ? 0.465 -5.455 3.667 1.00 93.94 88 LEU A O 1
ATOM 670 N N . ARG A 1 89 ? -0.615 -4.973 1.745 1.00 94.38 89 ARG A N 1
ATOM 671 C CA . ARG A 1 89 ? 0.027 -6.001 0.915 1.00 94.38 89 ARG A CA 1
ATOM 672 C C . ARG A 1 89 ? 0.391 -5.452 -0.453 1.00 94.38 89 ARG A C 1
ATOM 674 O O . ARG A 1 89 ? -0.394 -4.713 -1.047 1.00 94.38 89 ARG A O 1
ATOM 681 N N . ILE A 1 90 ? 1.544 -5.854 -0.971 1.00 93.81 90 ILE A N 1
ATOM 682 C CA . ILE A 1 90 ? 1.949 -5.563 -2.350 1.00 93.81 90 ILE A CA 1
ATOM 683 C C . ILE A 1 90 ? 1.690 -6.795 -3.224 1.00 93.81 90 ILE A C 1
ATOM 685 O O . ILE A 1 90 ? 2.155 -7.898 -2.931 1.00 93.81 90 ILE A O 1
ATOM 689 N N . VAL A 1 91 ? 0.946 -6.609 -4.311 1.00 93.44 91 VAL A N 1
ATOM 690 C CA . VAL A 1 91 ? 0.582 -7.653 -5.270 1.00 93.44 91 VAL A CA 1
ATOM 691 C C . VAL A 1 91 ? 1.220 -7.332 -6.617 1.00 93.44 91 VAL A C 1
ATOM 693 O O . VAL A 1 91 ? 0.894 -6.337 -7.260 1.00 93.44 91 VAL A O 1
ATOM 696 N N . ASP A 1 92 ? 2.130 -8.205 -7.042 1.00 91.38 92 ASP A N 1
ATOM 697 C CA . ASP A 1 92 ? 2.790 -8.092 -8.339 1.00 91.38 92 ASP A CA 1
ATOM 698 C C . ASP A 1 92 ? 1.856 -8.518 -9.477 1.00 91.38 92 ASP A C 1
ATOM 700 O O . ASP A 1 92 ? 1.387 -9.661 -9.516 1.00 91.38 92 ASP A O 1
ATOM 704 N N . LEU A 1 93 ? 1.607 -7.591 -10.401 1.00 89.25 93 LEU A N 1
ATOM 705 C CA . LEU A 1 93 ? 0.759 -7.806 -11.570 1.00 89.25 93 LEU A CA 1
ATOM 706 C C . LEU A 1 93 ? 1.391 -8.737 -12.612 1.00 89.25 93 LEU A C 1
ATOM 708 O O . LEU A 1 93 ? 0.657 -9.335 -13.399 1.00 89.25 93 LEU A O 1
ATOM 712 N N . GLU A 1 94 ? 2.715 -8.928 -12.603 1.00 86.62 94 GLU A N 1
ATOM 713 C CA . GLU A 1 94 ? 3.392 -9.858 -13.522 1.00 86.62 94 GLU A CA 1
ATOM 714 C C . GLU A 1 94 ? 2.891 -11.302 -13.351 1.00 86.62 94 GLU A C 1
ATOM 716 O O . GLU A 1 94 ? 2.839 -12.058 -14.320 1.00 86.62 94 GLU A O 1
ATOM 721 N N . LYS A 1 95 ? 2.402 -11.657 -12.154 1.00 84.75 95 LYS A N 1
ATOM 722 C CA . LYS A 1 95 ? 1.779 -12.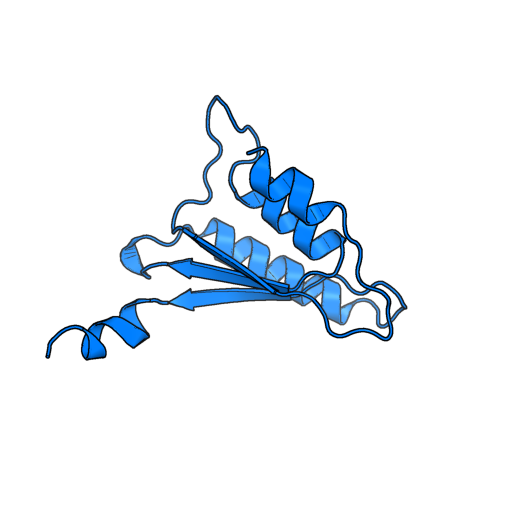962 -11.869 1.00 84.75 95 LYS A CA 1
ATOM 723 C C . LYS A 1 95 ? 0.552 -13.254 -12.734 1.00 84.75 95 LYS A C 1
ATOM 725 O O . LYS A 1 95 ? 0.251 -14.418 -12.964 1.00 84.75 95 LYS A O 1
ATOM 730 N N . PHE A 1 96 ? -0.133 -12.213 -13.200 1.00 83.19 96 PHE A N 1
ATOM 731 C CA . PHE A 1 96 ? -1.333 -12.316 -14.033 1.00 83.19 96 PHE A CA 1
ATOM 732 C C . PHE A 1 96 ? -1.042 -12.014 -15.510 1.00 83.19 96 PHE A C 1
ATOM 734 O O . PHE A 1 96 ? -1.883 -12.248 -16.371 1.00 83.19 96 PHE A O 1
ATOM 741 N N . ALA A 1 97 ? 0.155 -11.512 -15.835 1.00 75.00 97 ALA A N 1
ATOM 742 C CA . ALA A 1 97 ? 0.504 -11.105 -17.194 1.00 75.00 97 ALA A CA 1
ATOM 743 C C . ALA A 1 97 ? 0.571 -12.287 -18.175 1.00 75.00 97 ALA A C 1
ATOM 745 O O . ALA A 1 97 ? 0.244 -12.126 -19.349 1.00 75.00 97 ALA A O 1
ATOM 746 N N . ALA A 1 98 ? 0.941 -13.480 -17.699 1.00 70.19 98 ALA A N 1
ATOM 747 C CA . ALA A 1 98 ? 0.984 -14.689 -18.523 1.00 70.19 98 ALA A CA 1
ATOM 748 C C . ALA A 1 98 ? -0.402 -15.109 -19.055 1.00 70.19 98 ALA A C 1
ATOM 750 O O . ALA A 1 98 ? -0.480 -15.737 -20.104 1.00 70.19 98 ALA A O 1
ATOM 751 N N . GLU A 1 99 ? -1.488 -14.732 -18.373 1.00 71.50 99 GLU A N 1
ATOM 752 C CA . GLU A 1 99 ? -2.864 -15.043 -18.791 1.00 71.50 99 GLU A CA 1
ATOM 753 C C . GLU A 1 99 ? -3.384 -14.099 -19.890 1.00 71.50 99 GLU A C 1
ATOM 755 O O . GLU A 1 99 ? -4.383 -14.397 -20.539 1.00 71.50 99 GLU A O 1
ATOM 760 N N . LEU A 1 100 ? -2.713 -12.963 -20.117 1.00 64.31 100 LEU A N 1
ATOM 761 C CA . LEU A 1 100 ? -3.107 -11.960 -21.116 1.00 64.31 100 LEU A CA 1
ATOM 762 C C . LEU A 1 100 ? -2.554 -12.248 -22.518 1.00 64.31 100 LEU A C 1
ATOM 764 O O . LEU A 1 100 ? -2.976 -11.605 -23.478 1.00 64.31 100 LEU A O 1
ATOM 768 N N . VAL A 1 101 ? -1.617 -13.191 -22.644 1.00 67.75 101 VAL A N 1
ATOM 769 C CA . VAL A 1 101 ? -1.046 -13.628 -23.926 1.00 67.75 101 VAL A CA 1
ATOM 770 C C . VAL A 1 101 ? -1.772 -14.900 -24.377 1.00 67.75 101 VAL A C 1
ATOM 772 O O . VAL A 1 101 ? -1.194 -15.985 -24.395 1.00 67.75 101 VAL A O 1
ATOM 775 N N . LEU A 1 102 ? -3.068 -14.759 -24.670 1.00 52.88 102 LEU A N 1
ATOM 776 C CA . LEU A 1 102 ? -3.884 -15.764 -25.362 1.00 52.88 102 LEU A CA 1
ATOM 777 C C . LEU A 1 102 ? -3.912 -15.491 -26.868 1.00 52.88 102 LEU A C 1
ATOM 779 O O . LEU A 1 102 ? -4.064 -14.307 -27.248 1.00 52.88 102 LEU A O 1
#